Protein AF-A0A925DX56-F1 (afdb_monomer_lite)

Foldseek 3Di:
DDDDDDDDDDDDDDDDDDDDDDDDDPDDDDDDPDPPVVVVVVVVVVVVVVVVVVVVVVVVVVVVVVVVVVVVVCVVVVCVVVVVLVVVLVVLVVVLVVCVVVDPPPVVSVVSVVVSVVSVD

pLDDT: mean 75.98, std 22.97, range [34.44, 97.19]

Secondary structure (DSSP, 8-state):
------------------------------------HHHHHHHHHHHHHHHHHHHHHHHHHHHHHHHHHHHHHHHHHHTHHHHHHHHHHHHHHHHHHHHHHH---HHHHHHHHHHHHHHH-

Sequence (121 aa):
MEEQTQVNTENIEMNINADADIPGNTHLSNPMEESDPTLEKLEIDLQEQKDKYLRLFAEFDNYKRRTAKERMELIQTAGKDIIVSMLDVIDDCERAEKQMQASEDLAQIKEGNQLVFNKLK

Radius of gyration: 42.59 Å; chains: 1; bounding box: 96×45×96 Å

Structure (mmCIF, N/CA/C/O backbone):
data_AF-A0A925DX56-F1
#
_entry.id   AF-A0A925DX56-F1
#
loop_
_atom_site.group_PDB
_atom_site.id
_atom_site.type_symbol
_atom_site.label_atom_id
_atom_site.label_alt_id
_atom_site.label_comp_id
_atom_site.label_asym_id
_atom_site.label_entity_id
_atom_site.label_seq_id
_atom_site.pdbx_PDB_ins_code
_atom_site.Cartn_x
_atom_site.Cartn_y
_atom_site.Cartn_z
_atom_site.occupancy
_atom_site.B_iso_or_equiv
_atom_site.auth_seq_id
_atom_site.auth_comp_id
_atom_site.auth_asym_id
_atom_site.auth_atom_id
_atom_site.pdbx_PDB_model_num
ATOM 1 N N . MET A 1 1 ? 39.617 34.294 5.839 1.00 38.97 1 MET A N 1
ATOM 2 C CA . MET A 1 1 ? 40.750 33.438 5.452 1.00 38.97 1 MET A CA 1
ATOM 3 C C . MET A 1 1 ? 40.414 32.944 4.063 1.00 38.97 1 MET A C 1
ATOM 5 O O . MET A 1 1 ? 39.597 32.047 3.906 1.00 38.97 1 MET A O 1
ATOM 9 N N . GLU A 1 2 ? 40.851 33.739 3.095 1.00 41.72 2 GLU A N 1
ATOM 10 C CA . GLU A 1 2 ? 40.738 33.490 1.662 1.00 41.72 2 GLU A CA 1
ATOM 11 C C . GLU A 1 2 ? 41.715 32.380 1.281 1.00 41.72 2 GLU A C 1
ATOM 13 O O . GLU A 1 2 ? 42.787 32.316 1.872 1.00 41.72 2 GLU A O 1
ATOM 18 N N . GLU A 1 3 ? 41.377 31.573 0.277 1.00 37.34 3 GLU A N 1
ATOM 19 C CA . GLU A 1 3 ? 42.340 31.247 -0.779 1.00 37.34 3 GLU A CA 1
ATOM 20 C C . GLU A 1 3 ? 41.612 30.673 -2.000 1.00 37.34 3 GLU A C 1
ATOM 22 O O . GLU A 1 3 ? 41.004 29.604 -1.968 1.00 37.34 3 GLU A O 1
ATOM 27 N N . GLN A 1 4 ? 41.652 31.453 -3.080 1.00 39.34 4 GLN A N 1
ATOM 28 C CA . GLN A 1 4 ? 41.435 31.005 -4.449 1.00 39.34 4 GLN A CA 1
ATOM 29 C C . GLN A 1 4 ? 42.713 30.301 -4.907 1.00 39.34 4 GLN A C 1
ATOM 31 O O . GLN A 1 4 ? 43.798 30.858 -4.762 1.00 39.34 4 GLN A O 1
ATOM 36 N N . THR A 1 5 ? 42.607 29.125 -5.520 1.00 34.81 5 THR A N 1
ATOM 37 C CA . THR A 1 5 ? 43.744 28.506 -6.213 1.00 34.81 5 THR A CA 1
ATOM 38 C C . THR A 1 5 ? 43.552 28.656 -7.719 1.00 34.81 5 THR A C 1
ATOM 40 O O . THR A 1 5 ? 42.799 27.915 -8.347 1.00 34.81 5 THR A O 1
ATOM 43 N N . GLN A 1 6 ? 44.226 29.657 -8.287 1.00 38.09 6 GLN A N 1
ATOM 44 C CA . GLN A 1 6 ? 44.532 29.761 -9.714 1.00 38.09 6 GLN A CA 1
ATOM 45 C C . GLN A 1 6 ? 45.676 28.794 -10.045 1.00 38.09 6 GLN A C 1
ATOM 47 O O . GLN A 1 6 ? 46.696 28.802 -9.360 1.00 38.09 6 GLN A O 1
ATOM 52 N N . VAL A 1 7 ? 45.544 28.007 -11.114 1.00 37.78 7 VAL A N 1
ATOM 53 C CA . VAL A 1 7 ? 46.670 27.266 -11.702 1.00 37.78 7 VAL A CA 1
ATOM 54 C C . VAL A 1 7 ? 47.004 27.902 -13.047 1.00 37.78 7 VAL A C 1
ATOM 56 O O . VAL A 1 7 ? 46.206 27.877 -13.981 1.00 37.78 7 VAL A O 1
ATOM 59 N N . ASN A 1 8 ? 48.182 28.519 -13.090 1.00 35.72 8 ASN A N 1
ATOM 60 C CA . ASN A 1 8 ? 48.789 29.185 -14.234 1.00 35.72 8 ASN A CA 1
ATOM 61 C C . ASN A 1 8 ? 49.567 28.139 -15.057 1.00 35.72 8 ASN A C 1
ATOM 63 O O . ASN A 1 8 ? 50.322 27.357 -14.483 1.00 35.72 8 ASN A O 1
ATOM 67 N N . THR A 1 9 ? 49.370 28.092 -16.377 1.00 34.44 9 THR A N 1
ATOM 68 C CA . THR A 1 9 ? 50.100 27.180 -17.279 1.00 34.44 9 THR A CA 1
ATOM 69 C C . THR A 1 9 ? 51.219 27.969 -17.951 1.00 34.44 9 THR A C 1
ATOM 71 O O . THR A 1 9 ? 50.943 28.845 -18.767 1.00 34.44 9 THR A O 1
ATOM 74 N N . GLU A 1 10 ? 52.471 27.697 -17.585 1.00 35.44 10 GLU A N 1
ATOM 75 C CA . GLU A 1 10 ? 53.643 28.318 -18.209 1.00 35.44 10 GLU A CA 1
ATOM 76 C C . GLU A 1 10 ? 54.051 27.591 -19.502 1.00 35.44 10 GLU A C 1
ATOM 78 O O . GLU A 1 10 ? 54.086 26.362 -19.577 1.00 35.44 10 GLU A O 1
ATOM 83 N N . ASN A 1 11 ? 54.346 28.407 -20.517 1.00 4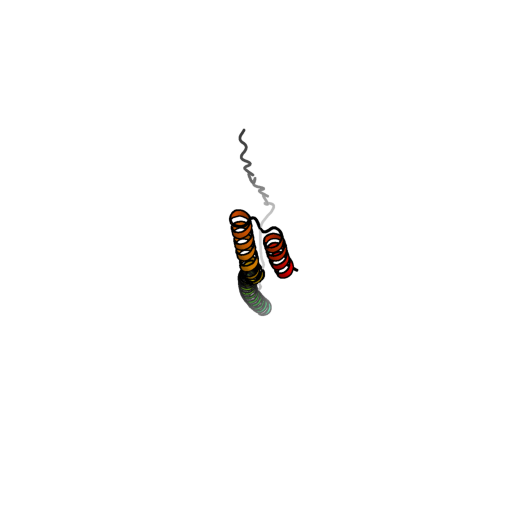0.38 11 ASN A N 1
ATOM 84 C CA . ASN A 1 11 ? 54.865 28.068 -21.841 1.00 40.38 11 ASN A CA 1
ATOM 85 C C . ASN A 1 11 ? 56.192 27.297 -21.784 1.00 40.38 11 ASN A C 1
ATOM 87 O O . ASN A 1 11 ? 57.136 27.735 -21.129 1.00 40.38 11 ASN A O 1
ATOM 91 N N . ILE A 1 12 ? 56.313 26.242 -22.595 1.00 38.25 12 ILE A N 1
ATOM 92 C CA . ILE A 1 12 ? 57.604 25.668 -22.994 1.00 38.25 12 ILE A CA 1
ATOM 93 C C . ILE A 1 12 ? 57.748 25.862 -24.507 1.00 38.25 12 ILE A C 1
ATOM 95 O O . ILE A 1 12 ? 57.170 25.120 -25.298 1.00 38.25 12 ILE A O 1
ATOM 99 N N . GLU A 1 13 ? 58.520 26.873 -24.905 1.00 37.81 13 GLU A N 1
ATOM 100 C CA . GLU A 1 13 ? 59.025 27.028 -26.271 1.00 37.81 13 GLU A CA 1
ATOM 101 C C . GLU A 1 13 ? 60.269 26.142 -26.452 1.00 37.81 13 GLU A C 1
ATOM 103 O O . GLU A 1 13 ? 61.275 26.324 -25.767 1.00 37.81 13 GLU A O 1
ATOM 108 N N . MET A 1 14 ? 60.229 25.195 -27.395 1.00 35.19 14 MET A N 1
ATOM 109 C CA . MET A 1 14 ? 61.434 24.548 -27.923 1.00 35.19 14 MET A CA 1
ATOM 110 C C . MET A 1 14 ? 61.772 25.154 -29.285 1.00 35.19 14 MET A C 1
ATOM 112 O O . MET A 1 14 ? 61.103 24.908 -30.285 1.00 35.19 14 MET A O 1
ATOM 116 N N . ASN A 1 15 ? 62.830 25.962 -29.288 1.00 43.25 15 ASN A N 1
ATOM 117 C CA . ASN A 1 15 ? 63.457 26.546 -30.465 1.00 43.25 15 ASN A CA 1
ATOM 118 C C . ASN A 1 15 ? 64.279 25.477 -31.205 1.00 43.25 15 ASN A C 1
ATOM 120 O O . ASN A 1 15 ? 65.257 24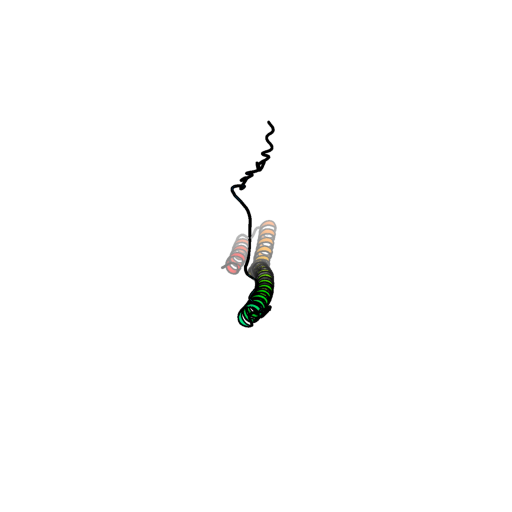.965 -30.659 1.00 43.25 15 ASN A O 1
ATOM 124 N N . ILE A 1 16 ? 63.898 25.164 -32.445 1.00 35.16 16 ILE A N 1
ATOM 125 C CA . ILE A 1 16 ? 64.701 24.360 -33.367 1.00 35.16 16 ILE A CA 1
ATOM 126 C C . ILE A 1 16 ? 65.100 25.211 -34.571 1.00 35.16 16 ILE A C 1
ATOM 128 O O . ILE A 1 16 ? 64.294 25.509 -35.444 1.00 35.16 16 ILE A O 1
ATOM 132 N N . ASN A 1 17 ? 66.374 25.583 -34.627 1.00 44.06 17 ASN A N 1
ATOM 133 C CA . ASN A 1 17 ? 67.019 25.991 -35.867 1.00 44.06 17 ASN A CA 1
ATOM 134 C C . ASN A 1 17 ? 68.473 25.525 -35.843 1.00 44.06 17 ASN A C 1
ATOM 136 O O . ASN A 1 17 ? 69.296 26.075 -35.113 1.00 44.06 17 ASN A O 1
ATOM 140 N N . ALA A 1 18 ? 68.773 24.518 -36.660 1.00 35.16 18 ALA A N 1
ATOM 141 C CA . ALA A 1 18 ? 70.124 24.214 -37.101 1.00 35.16 18 ALA A CA 1
ATOM 142 C C . ALA A 1 18 ? 70.082 23.554 -38.491 1.00 35.16 18 ALA A C 1
ATOM 144 O O . ALA A 1 18 ? 69.749 22.380 -38.622 1.00 35.16 18 ALA A O 1
ATOM 145 N N . ASP A 1 19 ? 70.485 24.366 -39.469 1.00 34.72 19 ASP A N 1
ATOM 146 C CA . ASP A 1 19 ? 71.408 24.035 -40.564 1.00 34.72 19 ASP A CA 1
ATOM 147 C C . ASP A 1 19 ? 70.868 23.736 -41.987 1.00 34.72 19 ASP A C 1
ATOM 149 O O . ASP A 1 19 ? 70.410 22.642 -42.299 1.00 34.72 19 ASP A O 1
ATOM 153 N N . ALA A 1 20 ? 71.041 24.767 -42.833 1.00 36.78 20 ALA A N 1
ATOM 154 C CA . ALA A 1 20 ? 71.624 24.794 -44.188 1.00 36.78 20 ALA A CA 1
ATOM 155 C C . ALA A 1 20 ? 70.930 24.164 -45.429 1.00 36.78 20 ALA A C 1
ATOM 157 O O . ALA A 1 20 ? 70.249 23.149 -45.397 1.00 36.78 20 ALA A O 1
ATOM 158 N N . ASP A 1 21 ? 71.173 24.836 -46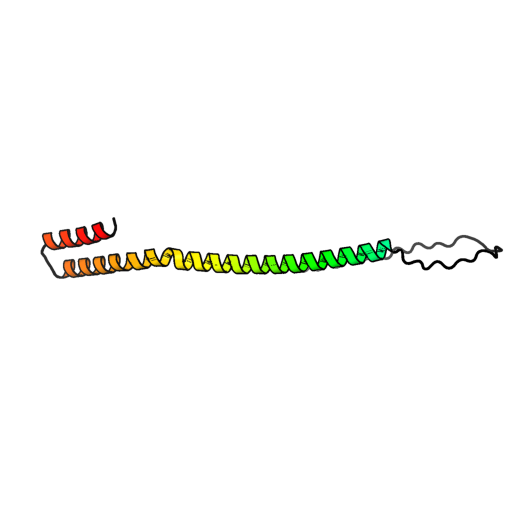.562 1.00 43.84 21 ASP A N 1
ATOM 159 C CA . ASP A 1 21 ? 70.421 24.924 -47.826 1.00 43.84 21 ASP A CA 1
ATOM 160 C C . ASP A 1 21 ? 70.783 23.914 -48.963 1.00 43.84 21 ASP A C 1
ATOM 162 O O . ASP A 1 21 ? 71.960 23.770 -49.287 1.00 43.84 21 ASP A O 1
ATOM 166 N N . ILE A 1 22 ? 69.733 23.404 -49.664 1.00 40.12 22 ILE A N 1
ATOM 167 C CA . ILE A 1 22 ? 69.510 23.256 -51.152 1.00 40.12 22 ILE A CA 1
ATOM 168 C C . ILE A 1 22 ? 70.372 22.219 -51.964 1.00 40.12 22 ILE A C 1
ATOM 170 O O . ILE A 1 22 ? 71.501 21.970 -51.558 1.00 40.12 22 ILE A O 1
ATOM 174 N N . PRO A 1 23 ? 69.999 21.654 -53.167 1.00 46.00 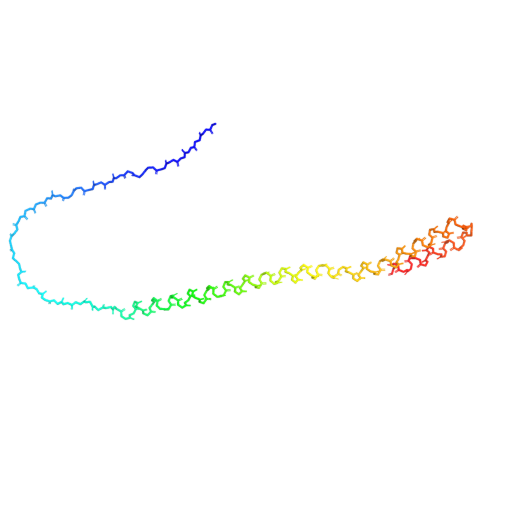23 PRO A N 1
ATOM 175 C CA . PRO A 1 23 ? 68.732 21.499 -53.944 1.00 46.00 23 PRO A CA 1
ATOM 176 C C . PRO A 1 23 ? 68.407 20.052 -54.444 1.00 46.00 23 PRO A C 1
ATOM 178 O O . PRO A 1 23 ? 69.295 19.252 -54.720 1.00 46.00 23 PRO A O 1
ATOM 181 N N . GLY A 1 24 ? 67.137 19.807 -54.812 1.00 38.31 24 GLY A N 1
ATOM 182 C CA . GLY A 1 24 ? 66.793 18.991 -55.995 1.00 38.31 24 GLY A CA 1
ATOM 183 C C . GLY A 1 24 ? 66.157 17.613 -55.766 1.00 38.31 24 GLY A C 1
ATOM 184 O O . GLY A 1 24 ? 66.860 16.624 -55.607 1.00 38.31 24 GLY A O 1
ATOM 185 N N . ASN A 1 25 ? 64.828 17.523 -55.915 1.00 36.81 25 ASN A N 1
ATOM 186 C CA . ASN A 1 25 ? 64.193 16.375 -56.575 1.00 36.81 25 ASN A CA 1
ATOM 187 C C . ASN A 1 25 ? 62.791 16.739 -57.101 1.00 36.81 25 ASN A C 1
ATOM 189 O O . ASN A 1 25 ? 61.817 16.814 -56.354 1.00 36.81 25 ASN A O 1
ATOM 193 N N . THR A 1 26 ? 62.687 16.963 -58.408 1.00 45.78 26 THR A N 1
ATOM 194 C CA . THR A 1 26 ? 61.425 16.923 -59.153 1.00 45.78 26 THR A CA 1
ATOM 195 C C . THR A 1 26 ? 61.073 15.468 -59.464 1.00 45.78 26 THR A C 1
ATOM 197 O O . THR A 1 26 ? 61.527 14.965 -60.486 1.00 45.78 26 THR A O 1
ATOM 200 N N . HIS A 1 27 ? 60.280 14.800 -58.622 1.00 39.03 27 HIS A N 1
ATOM 201 C CA . HIS A 1 27 ? 59.311 13.757 -59.012 1.00 39.03 27 HIS A CA 1
ATOM 202 C C . HIS A 1 27 ? 58.696 13.125 -57.754 1.00 39.03 27 HIS A C 1
ATOM 204 O O . HIS A 1 27 ? 59.409 12.480 -56.994 1.00 39.03 27 HIS A O 1
ATOM 210 N N . LEU A 1 28 ? 57.381 13.248 -57.553 1.00 34.97 28 LEU A N 1
ATOM 211 C CA . LEU A 1 28 ? 56.439 12.151 -57.813 1.00 34.97 28 LEU A CA 1
ATOM 212 C C . LEU A 1 28 ? 55.014 12.595 -57.441 1.00 34.97 28 LEU A C 1
ATOM 214 O O . LEU A 1 28 ? 54.668 12.817 -56.287 1.00 34.97 28 LEU A O 1
ATOM 218 N N . SER A 1 29 ? 54.195 12.726 -58.472 1.00 45.78 29 SER A N 1
ATOM 219 C CA . SER A 1 29 ? 52.736 12.701 -58.446 1.00 45.78 29 SER A CA 1
ATOM 220 C C . SER A 1 29 ? 52.171 11.517 -57.647 1.00 45.78 29 SER A C 1
ATOM 222 O O . SER A 1 29 ? 52.538 10.388 -57.959 1.00 45.78 29 SER A O 1
ATOM 224 N N . ASN A 1 30 ? 51.217 11.757 -56.737 1.00 41.69 30 ASN A N 1
ATOM 225 C CA . ASN A 1 30 ? 49.884 11.126 -56.771 1.00 41.69 30 ASN A CA 1
ATOM 226 C C . ASN A 1 30 ? 48.922 11.796 -55.756 1.00 41.69 30 ASN A C 1
ATOM 228 O O . ASN A 1 30 ? 49.326 12.010 -54.613 1.00 41.69 30 ASN A O 1
ATOM 232 N N . PRO A 1 31 ? 47.665 12.107 -56.127 1.00 53.91 31 PRO A N 1
ATOM 233 C CA . PRO A 1 31 ? 46.617 12.497 -55.190 1.00 53.91 31 PRO A CA 1
ATOM 234 C C . PRO A 1 31 ? 46.011 11.233 -54.564 1.00 53.91 31 PRO A C 1
ATOM 236 O O . PRO A 1 31 ? 45.704 10.284 -55.280 1.00 53.91 31 PRO A O 1
ATOM 239 N N . MET A 1 32 ? 45.825 11.198 -53.246 1.00 44.91 32 MET A N 1
ATOM 240 C CA . MET A 1 32 ? 45.009 10.156 -52.616 1.00 44.91 32 MET A CA 1
ATOM 241 C C . MET A 1 32 ? 44.291 10.725 -51.394 1.00 44.91 32 MET A C 1
ATOM 243 O O . MET A 1 32 ? 44.644 10.468 -50.249 1.00 44.91 32 MET A O 1
ATOM 247 N N . GLU A 1 33 ? 43.281 11.547 -51.669 1.00 56.28 33 GLU A N 1
ATOM 248 C CA . GLU A 1 33 ? 42.089 11.594 -50.826 1.00 56.28 33 GLU A CA 1
ATOM 249 C C . GLU A 1 33 ? 41.286 10.320 -51.126 1.00 56.28 33 GLU A C 1
ATOM 251 O O . GLU A 1 33 ? 40.407 10.310 -51.982 1.00 56.28 33 GLU A O 1
ATOM 256 N N . GLU A 1 34 ? 41.619 9.215 -50.465 1.00 52.12 34 GLU A N 1
ATOM 257 C CA . GLU A 1 34 ? 40.691 8.092 -50.333 1.00 52.12 34 GLU A CA 1
ATOM 258 C C . GLU A 1 34 ? 40.229 8.065 -48.878 1.00 52.12 34 GLU A C 1
ATOM 260 O O . GLU A 1 34 ? 40.981 7.704 -47.975 1.00 52.12 34 GLU A O 1
ATOM 265 N N . SER A 1 35 ? 38.990 8.514 -48.652 1.00 60.25 35 SER A N 1
ATOM 266 C CA . SER A 1 35 ? 38.246 8.224 -47.426 1.00 60.25 35 SER A CA 1
ATOM 267 C C . SER A 1 35 ? 38.230 6.708 -47.251 1.00 60.25 35 SER A C 1
ATOM 269 O O . SER A 1 35 ? 37.672 6.004 -48.094 1.00 60.25 35 SER A O 1
ATOM 271 N N . ASP A 1 36 ? 38.890 6.197 -46.211 1.00 69.81 36 ASP A N 1
ATOM 272 C CA . ASP A 1 36 ? 38.912 4.767 -45.927 1.00 69.81 36 ASP A CA 1
ATOM 273 C C . ASP A 1 36 ? 37.473 4.325 -45.590 1.00 69.81 36 ASP A C 1
ATOM 275 O O . ASP A 1 36 ? 36.934 4.715 -44.548 1.00 69.81 36 ASP A O 1
ATOM 279 N N . PRO A 1 37 ? 36.817 3.510 -46.437 1.00 74.88 37 PRO A N 1
ATOM 280 C CA . PRO A 1 37 ? 35.416 3.128 -46.258 1.00 74.88 37 PRO A CA 1
ATOM 281 C C . PRO A 1 37 ? 35.178 2.323 -44.971 1.00 74.88 37 PRO A C 1
ATOM 283 O O . PRO A 1 37 ? 34.031 2.056 -44.606 1.00 74.88 37 PRO A O 1
ATOM 286 N N . THR A 1 38 ? 36.241 1.888 -44.287 1.00 78.81 38 THR A N 1
ATOM 287 C CA . THR A 1 38 ? 36.159 1.242 -42.974 1.00 78.81 38 THR A CA 1
ATOM 288 C C . THR A 1 38 ? 35.981 2.242 -41.830 1.00 78.81 38 THR A C 1
ATOM 290 O O . THR A 1 38 ? 35.240 1.947 -40.893 1.00 78.81 38 THR A O 1
ATOM 293 N N . LEU A 1 39 ? 36.582 3.432 -41.927 1.00 82.44 39 LEU A N 1
ATOM 294 C CA . LEU A 1 39 ? 36.452 4.511 -40.944 1.00 82.44 39 LEU A CA 1
ATOM 295 C C . LEU A 1 39 ? 35.029 5.074 -40.935 1.00 82.44 39 LEU A C 1
ATOM 297 O O . LEU A 1 39 ? 34.416 5.174 -39.876 1.00 82.44 39 LEU A O 1
ATOM 301 N N . GLU A 1 40 ? 34.465 5.332 -42.114 1.00 85.19 40 GLU A N 1
ATOM 302 C CA . GLU A 1 40 ? 33.099 5.852 -42.249 1.00 85.19 40 GLU A CA 1
ATOM 303 C C . GLU A 1 40 ? 32.049 4.855 -41.718 1.00 85.19 40 GLU A C 1
ATOM 305 O O . GLU A 1 40 ? 31.124 5.231 -40.999 1.00 85.19 40 GLU A O 1
ATOM 310 N N . LYS A 1 41 ? 32.229 3.551 -41.976 1.00 87.88 41 LYS A N 1
ATOM 311 C CA . LYS A 1 41 ? 31.377 2.499 -41.389 1.00 87.88 41 LYS A CA 1
ATOM 312 C C . LYS A 1 41 ? 31.476 2.452 -39.867 1.00 87.88 41 LYS A C 1
ATOM 314 O O . LYS A 1 41 ? 30.457 2.309 -39.199 1.00 87.88 41 LYS A O 1
ATOM 319 N N . LEU A 1 42 ? 32.685 2.583 -39.323 1.00 88.50 42 LEU A N 1
ATOM 320 C CA . LEU A 1 42 ? 32.903 2.557 -37.881 1.00 88.50 42 LEU A CA 1
ATOM 321 C C . LEU A 1 42 ? 32.257 3.765 -37.187 1.00 88.50 42 LEU A C 1
ATOM 323 O O . LEU A 1 42 ? 31.708 3.621 -36.095 1.00 88.50 42 LEU A O 1
ATOM 327 N N . GLU A 1 43 ? 32.278 4.940 -37.819 1.00 90.25 43 GLU A N 1
ATOM 328 C CA . GLU A 1 43 ? 31.591 6.136 -37.322 1.00 90.25 43 GLU A CA 1
ATOM 329 C C . GLU A 1 43 ? 30.067 5.979 -37.335 1.00 90.25 43 GLU A C 1
ATOM 331 O O . GLU A 1 43 ? 29.410 6.328 -36.349 1.00 90.25 43 GLU A O 1
ATOM 336 N N . ILE A 1 44 ? 29.507 5.400 -38.402 1.00 92.06 44 ILE A N 1
ATOM 337 C CA . ILE A 1 44 ? 28.073 5.095 -38.500 1.00 92.06 44 ILE A CA 1
ATOM 338 C C . ILE A 1 44 ? 27.658 4.104 -37.407 1.00 92.06 44 ILE A C 1
ATOM 340 O O . ILE A 1 44 ? 26.711 4.372 -36.665 1.00 92.06 44 ILE A O 1
ATOM 344 N N . ASP A 1 45 ? 28.395 3.003 -37.244 1.00 90.62 45 ASP A N 1
ATOM 345 C CA . ASP A 1 45 ? 28.123 2.002 -36.209 1.00 90.62 45 ASP A CA 1
ATOM 346 C C . ASP A 1 45 ? 28.195 2.623 -34.807 1.00 90.62 45 ASP A C 1
ATOM 348 O O . ASP A 1 45 ? 27.339 2.378 -33.953 1.00 90.62 45 ASP A O 1
ATOM 352 N N . LEU A 1 46 ? 29.191 3.476 -34.560 1.00 92.38 46 LEU A N 1
ATOM 353 C CA . LEU A 1 46 ? 29.352 4.180 -33.291 1.00 92.38 46 LEU A CA 1
ATOM 354 C C . LEU A 1 46 ? 28.189 5.142 -33.022 1.00 92.38 46 LEU A C 1
ATOM 356 O O . LEU A 1 46 ? 27.713 5.227 -31.885 1.00 92.38 46 LEU A O 1
ATOM 360 N N . GLN A 1 47 ? 27.710 5.844 -34.047 1.00 93.38 47 GLN A N 1
ATOM 361 C CA . GLN A 1 47 ? 26.557 6.726 -33.928 1.00 93.38 47 GLN A CA 1
ATOM 362 C C . GLN A 1 47 ? 25.272 5.934 -33.647 1.00 93.38 47 GLN A C 1
ATOM 364 O O . GLN A 1 47 ? 24.530 6.286 -32.729 1.00 93.38 47 GLN A O 1
ATOM 369 N N . GLU A 1 48 ? 25.054 4.808 -34.331 1.00 94.44 48 GLU A N 1
ATOM 370 C CA . GLU A 1 48 ? 23.920 3.925 -34.045 1.00 94.44 48 GLU A CA 1
ATOM 371 C C . GLU A 1 48 ? 23.934 3.393 -32.608 1.00 94.44 48 GLU A C 1
ATOM 373 O O . GLU A 1 48 ? 22.887 3.309 -31.960 1.00 94.44 48 GLU A O 1
ATOM 378 N N . GLN A 1 49 ? 25.103 2.998 -32.094 1.00 93.94 49 GLN A N 1
ATOM 379 C CA . GLN A 1 49 ? 25.215 2.504 -30.720 1.00 93.94 49 GLN A CA 1
ATOM 380 C C . GLN A 1 49 ? 24.955 3.608 -29.694 1.00 93.94 49 GLN A C 1
ATOM 382 O O . GLN A 1 49 ? 24.304 3.352 -28.680 1.00 93.94 49 GLN A O 1
ATOM 387 N N . LYS A 1 50 ? 25.402 4.843 -29.957 1.00 94.31 50 LYS A N 1
ATOM 388 C CA . LYS A 1 50 ? 25.093 6.003 -29.108 1.00 94.31 50 LYS A CA 1
ATOM 389 C C . LYS A 1 50 ? 23.595 6.285 -29.064 1.00 94.31 50 LYS A C 1
ATOM 391 O O . LYS A 1 50 ? 23.055 6.480 -27.976 1.00 94.31 50 LYS A O 1
ATOM 396 N N . ASP A 1 51 ? 22.919 6.237 -30.207 1.00 94.88 51 ASP A N 1
ATOM 397 C CA . ASP A 1 51 ? 21.473 6.456 -30.282 1.00 94.88 51 ASP A CA 1
ATOM 398 C C . ASP A 1 51 ? 20.699 5.346 -29.555 1.00 94.88 51 ASP A C 1
ATOM 400 O O . ASP A 1 51 ? 19.788 5.624 -28.766 1.00 94.88 51 ASP A O 1
ATOM 404 N N . LYS A 1 52 ? 21.105 4.080 -29.738 1.00 96.00 52 LYS A N 1
ATOM 405 C CA . LYS A 1 52 ? 20.554 2.931 -28.996 1.00 96.00 52 LYS A CA 1
ATOM 406 C C . LYS A 1 52 ? 20.758 3.094 -27.491 1.00 96.00 52 LYS A C 1
ATOM 408 O O . LYS A 1 52 ? 19.820 2.880 -26.723 1.00 96.00 52 LYS A O 1
ATOM 413 N N . TYR A 1 53 ? 21.950 3.509 -27.068 1.00 95.88 53 TYR A N 1
ATOM 414 C CA . TYR A 1 53 ? 22.258 3.753 -25.663 1.00 95.88 53 TYR A CA 1
ATOM 415 C C . TYR A 1 53 ? 21.407 4.883 -25.079 1.00 95.88 53 TYR A C 1
ATOM 417 O O . TYR A 1 53 ? 20.832 4.716 -24.006 1.00 95.88 53 TYR A O 1
ATOM 425 N N . LEU A 1 54 ? 21.273 6.009 -25.784 1.00 95.12 54 LEU A N 1
ATOM 426 C CA . LEU A 1 54 ? 20.487 7.150 -25.315 1.00 95.12 54 LEU A CA 1
ATOM 427 C C . LEU A 1 54 ? 19.010 6.777 -25.146 1.00 95.12 54 LEU A C 1
ATOM 429 O O . LEU A 1 54 ? 18.384 7.129 -24.144 1.00 95.12 54 LEU A O 1
ATOM 433 N N . ARG A 1 55 ? 18.469 6.002 -26.092 1.00 96.00 55 ARG A N 1
ATOM 434 C CA . ARG A 1 55 ? 17.111 5.463 -26.000 1.00 96.00 55 ARG A CA 1
ATOM 435 C C . ARG A 1 55 ? 16.954 4.525 -24.807 1.00 96.00 55 ARG A C 1
ATOM 437 O O . ARG A 1 55 ? 16.028 4.703 -24.021 1.00 96.00 55 ARG A O 1
ATOM 444 N N . LEU A 1 56 ? 17.863 3.566 -24.645 1.00 96.19 56 LEU A N 1
ATOM 445 C CA . LEU A 1 56 ? 17.820 2.617 -23.533 1.00 96.19 56 LEU A CA 1
ATOM 446 C C . LEU A 1 56 ? 17.946 3.330 -22.179 1.00 96.19 56 LEU A C 1
ATOM 448 O O . LEU A 1 56 ? 17.256 2.984 -21.222 1.00 96.19 56 LEU A O 1
ATOM 452 N N . PHE A 1 57 ? 18.783 4.364 -22.106 1.00 96.00 57 PHE A N 1
ATOM 453 C CA . PHE A 1 57 ? 18.924 5.201 -20.923 1.00 96.00 57 PHE A CA 1
ATOM 454 C C . PHE A 1 57 ? 17.615 5.929 -20.586 1.00 96.00 57 PHE A C 1
ATOM 456 O O . PHE A 1 57 ? 17.189 5.922 -19.430 1.00 96.00 57 PHE A O 1
ATOM 463 N N . ALA A 1 58 ? 16.935 6.495 -21.587 1.00 96.12 58 ALA A N 1
ATOM 464 C CA . ALA A 1 58 ? 15.630 7.126 -21.398 1.00 96.12 58 ALA A CA 1
ATOM 465 C C . ALA A 1 58 ? 14.550 6.116 -20.963 1.00 96.12 58 ALA A C 1
ATOM 467 O O . ALA A 1 58 ? 13.748 6.403 -20.073 1.00 96.12 58 ALA A O 1
ATOM 468 N N . GLU A 1 59 ? 14.536 4.913 -21.543 1.00 96.06 59 GLU A N 1
ATOM 469 C CA . GLU A 1 59 ? 13.635 3.828 -21.130 1.00 96.06 59 GLU A CA 1
ATOM 470 C C . GLU A 1 59 ? 13.896 3.398 -19.679 1.00 96.06 59 GLU A C 1
ATOM 472 O O . GLU A 1 59 ? 12.953 3.186 -18.913 1.00 96.06 59 GLU A O 1
ATOM 477 N N . PHE A 1 60 ? 15.163 3.351 -19.263 1.00 96.69 60 PHE A N 1
ATOM 478 C CA . PHE A 1 60 ? 15.545 3.028 -17.893 1.00 96.69 60 PHE A CA 1
ATOM 479 C C . PHE A 1 60 ? 15.164 4.121 -16.885 1.00 96.69 60 PHE A C 1
ATOM 481 O O . PHE A 1 60 ? 14.665 3.798 -15.803 1.00 96.69 60 PHE A O 1
ATOM 488 N N . ASP A 1 61 ? 15.342 5.403 -17.224 1.00 96.38 61 ASP A N 1
ATOM 489 C CA . ASP A 1 61 ? 14.871 6.514 -16.382 1.00 96.38 61 ASP A CA 1
ATOM 490 C C . ASP A 1 61 ? 13.346 6.460 -16.207 1.00 96.38 61 ASP A C 1
ATOM 492 O O . ASP A 1 61 ? 12.827 6.528 -15.088 1.00 96.38 61 ASP A O 1
ATOM 496 N N . ASN A 1 62 ? 12.620 6.221 -17.303 1.00 96.62 62 ASN A N 1
ATOM 497 C CA . ASN A 1 62 ? 11.171 6.045 -17.271 1.00 96.62 62 ASN A CA 1
ATOM 498 C C . ASN A 1 62 ? 10.754 4.848 -16.407 1.00 96.62 62 ASN A C 1
ATOM 500 O O . ASN A 1 62 ? 9.840 4.972 -15.588 1.00 96.62 62 ASN A O 1
ATOM 504 N N . TYR A 1 63 ? 11.442 3.711 -16.530 1.00 97.00 63 TYR A N 1
ATOM 505 C CA . TYR A 1 63 ? 11.205 2.538 -15.690 1.00 97.00 63 TYR A CA 1
ATOM 506 C C . TYR A 1 63 ? 11.433 2.840 -14.204 1.00 97.00 63 TYR A C 1
ATOM 508 O O . TYR A 1 63 ? 10.586 2.498 -13.376 1.00 97.00 63 TYR A O 1
ATOM 516 N N . LYS A 1 64 ? 12.535 3.514 -13.851 1.00 97.19 64 LYS A N 1
ATOM 517 C CA . LYS A 1 64 ? 12.829 3.911 -12.465 1.00 97.19 64 LYS A CA 1
ATOM 518 C C . LYS A 1 64 ? 11.750 4.826 -11.900 1.00 97.19 64 LYS A C 1
ATOM 520 O O . LYS A 1 64 ? 11.256 4.570 -10.801 1.00 97.19 64 LYS A O 1
ATOM 525 N N . ARG A 1 65 ? 11.356 5.857 -12.654 1.00 96.31 65 ARG A N 1
ATOM 526 C CA . ARG A 1 65 ? 10.294 6.793 -12.258 1.00 96.31 65 ARG A CA 1
ATOM 527 C C . ARG A 1 65 ? 8.967 6.060 -12.048 1.00 96.31 65 ARG A C 1
ATOM 529 O O . ARG A 1 65 ? 8.315 6.274 -11.028 1.00 96.31 65 ARG A O 1
ATOM 536 N N . ARG A 1 66 ? 8.590 5.167 -12.970 1.00 96.62 66 ARG A N 1
ATOM 537 C CA . ARG A 1 66 ? 7.367 4.358 -12.857 1.00 96.62 66 ARG A CA 1
ATOM 538 C C . ARG A 1 66 ? 7.407 3.440 -11.635 1.00 96.62 66 ARG A C 1
ATOM 540 O O . ARG A 1 66 ? 6.492 3.476 -10.824 1.00 96.62 66 ARG A O 1
ATOM 547 N N . THR A 1 67 ? 8.496 2.698 -11.461 1.00 96.44 67 THR A N 1
ATOM 548 C CA . THR A 1 67 ? 8.673 1.758 -10.342 1.00 96.44 67 THR A CA 1
ATOM 549 C C . THR A 1 67 ? 8.624 2.473 -8.991 1.00 96.44 67 THR A C 1
ATOM 551 O O . THR A 1 67 ? 8.024 1.974 -8.042 1.00 96.44 67 THR A O 1
ATOM 554 N N . ALA A 1 68 ? 9.226 3.663 -8.880 1.00 94.75 68 ALA A N 1
ATOM 555 C CA . ALA A 1 68 ? 9.163 4.457 -7.654 1.00 94.75 68 ALA A CA 1
ATOM 556 C C . ALA A 1 68 ? 7.725 4.884 -7.322 1.00 94.75 68 ALA A C 1
ATOM 558 O O . ALA A 1 68 ? 7.312 4.801 -6.164 1.00 94.75 68 ALA A O 1
ATOM 559 N N . LYS A 1 69 ? 6.958 5.295 -8.341 1.00 94.69 69 LYS A N 1
ATOM 560 C CA . LYS A 1 69 ? 5.550 5.673 -8.189 1.00 94.69 69 LYS A CA 1
ATOM 561 C C . LYS A 1 69 ? 4.693 4.481 -7.754 1.00 94.69 69 L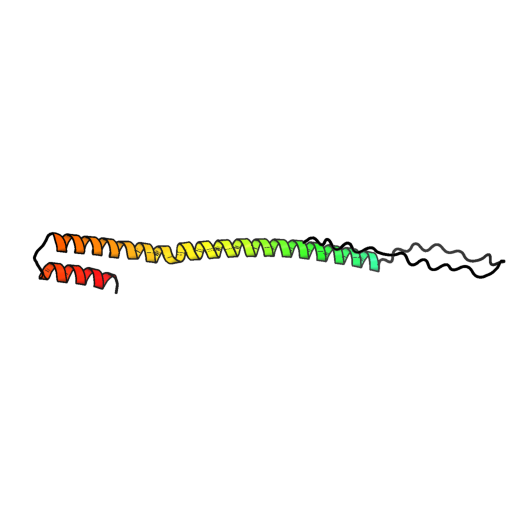YS A C 1
ATOM 563 O O . LYS A 1 69 ? 4.008 4.579 -6.743 1.00 94.69 69 LYS A O 1
ATOM 568 N N . GLU A 1 70 ? 4.806 3.349 -8.445 1.00 93.88 70 GLU A N 1
ATOM 569 C CA . GLU A 1 70 ? 4.081 2.113 -8.112 1.00 93.88 70 GLU A CA 1
ATOM 570 C C . GLU A 1 70 ? 4.411 1.630 -6.694 1.00 93.88 70 GLU A C 1
ATOM 572 O O . GLU A 1 70 ? 3.521 1.252 -5.937 1.00 93.88 70 GLU A O 1
ATOM 577 N N . ARG A 1 71 ? 5.683 1.704 -6.279 1.00 91.88 71 ARG A N 1
ATOM 578 C CA . ARG A 1 71 ? 6.090 1.345 -4.913 1.00 91.88 71 ARG A CA 1
ATOM 579 C C . ARG A 1 71 ? 5.462 2.263 -3.864 1.00 91.88 71 ARG A C 1
ATOM 581 O O . ARG A 1 71 ? 5.061 1.780 -2.808 1.00 91.88 71 ARG A O 1
ATOM 588 N N . MET A 1 72 ? 5.395 3.568 -4.125 1.00 89.38 72 MET A N 1
ATOM 589 C CA . MET A 1 72 ? 4.748 4.516 -3.214 1.00 89.38 72 MET A CA 1
ATOM 590 C C . MET A 1 72 ? 3.241 4.253 -3.120 1.00 89.38 72 MET A C 1
ATOM 592 O O . MET A 1 72 ? 2.705 4.218 -2.015 1.00 89.38 72 MET A O 1
ATOM 596 N N . GLU A 1 73 ? 2.573 4.026 -4.251 1.00 89.94 73 GLU A N 1
ATOM 597 C CA . GLU A 1 73 ? 1.147 3.683 -4.295 1.00 89.94 73 GLU A CA 1
ATOM 598 C C . GLU A 1 73 ? 0.862 2.373 -3.555 1.00 89.94 73 GLU A C 1
ATOM 600 O O . GLU A 1 73 ? -0.078 2.305 -2.763 1.00 89.94 73 GLU A O 1
ATOM 605 N N . LEU A 1 74 ? 1.712 1.358 -3.731 1.00 89.75 74 LEU A N 1
ATOM 606 C CA . LEU A 1 74 ? 1.601 0.088 -3.019 1.00 89.75 74 LEU A CA 1
ATOM 607 C C . LEU A 1 74 ? 1.742 0.286 -1.510 1.00 89.75 74 LEU A C 1
ATOM 609 O O . LEU A 1 74 ? 0.945 -0.254 -0.760 1.00 89.75 74 LEU A O 1
ATOM 613 N N . ILE A 1 75 ? 2.695 1.097 -1.044 1.00 85.00 75 ILE A N 1
ATOM 614 C CA . ILE A 1 75 ? 2.842 1.383 0.393 1.00 85.00 75 ILE A CA 1
ATOM 615 C C . ILE A 1 75 ? 1.614 2.123 0.942 1.00 85.00 75 ILE A C 1
ATOM 617 O O . ILE A 1 75 ? 1.130 1.783 2.019 1.00 85.00 75 ILE A O 1
ATOM 621 N N . GLN A 1 76 ? 1.089 3.110 0.210 1.00 84.38 76 GLN A N 1
ATOM 622 C CA . GLN A 1 76 ? -0.097 3.862 0.638 1.00 84.38 76 GLN A CA 1
ATOM 623 C C . GLN A 1 76 ? -1.357 2.990 0.689 1.00 84.38 76 GLN A C 1
ATOM 625 O O . GLN A 1 76 ? -2.195 3.166 1.570 1.00 84.38 76 GLN A O 1
ATOM 630 N N . THR A 1 77 ? -1.500 2.051 -0.246 1.00 86.56 77 THR A N 1
ATOM 631 C CA . THR A 1 77 ? -2.695 1.203 -0.353 1.00 86.56 77 THR A CA 1
ATOM 632 C C . THR A 1 77 ? -2.602 -0.082 0.467 1.00 86.56 77 THR A C 1
ATOM 634 O O . THR A 1 77 ? -3.621 -0.516 0.991 1.00 86.56 77 THR A O 1
ATOM 637 N N . ALA A 1 78 ? -1.409 -0.647 0.678 1.00 84.88 78 ALA A N 1
ATOM 638 C CA . ALA A 1 78 ? -1.221 -1.892 1.429 1.00 84.88 78 ALA A CA 1
ATOM 639 C C . ALA A 1 78 ? -1.689 -1.796 2.889 1.00 84.88 78 ALA A C 1
ATOM 641 O O . ALA A 1 78 ? -2.182 -2.772 3.444 1.00 84.88 78 ALA A O 1
ATOM 642 N N . GLY A 1 79 ? -1.552 -0.623 3.517 1.00 84.25 79 GLY A N 1
ATOM 643 C CA . GLY A 1 79 ? -2.035 -0.393 4.881 1.00 84.25 79 GLY A CA 1
ATOM 644 C C . GLY A 1 79 ? -3.508 0.007 4.966 1.00 84.25 79 GLY A C 1
ATOM 645 O O . GLY A 1 79 ? -4.069 -0.004 6.059 1.00 84.25 79 GLY A O 1
ATOM 646 N N . LYS A 1 80 ? -4.144 0.370 3.844 1.00 87.88 80 LYS A N 1
ATOM 647 C CA . LYS A 1 80 ? -5.489 0.958 3.841 1.00 87.88 80 LYS A CA 1
ATOM 648 C C . LYS A 1 80 ? -6.523 -0.001 4.422 1.00 87.88 80 LYS A C 1
ATOM 650 O O . LYS A 1 80 ? -7.264 0.395 5.313 1.00 87.88 80 LYS A O 1
ATOM 655 N N . ASP A 1 81 ? -6.552 -1.241 3.946 1.00 85.81 81 ASP A N 1
ATOM 656 C CA . ASP A 1 81 ? -7.568 -2.214 4.362 1.00 85.81 81 ASP A CA 1
ATOM 657 C C . ASP A 1 81 ? -7.427 -2.571 5.848 1.00 85.81 81 ASP A C 1
ATOM 659 O O . ASP A 1 81 ? -8.421 -2.666 6.565 1.00 85.81 81 ASP A O 1
ATOM 663 N N . ILE A 1 82 ? -6.184 -2.655 6.339 1.00 87.25 82 ILE A N 1
ATOM 664 C CA . ILE A 1 82 ? -5.888 -2.877 7.760 1.00 87.25 82 ILE A CA 1
ATOM 665 C C . ILE A 1 82 ? -6.370 -1.687 8.597 1.00 87.25 82 ILE A C 1
ATOM 667 O O . ILE A 1 82 ? -7.081 -1.883 9.579 1.00 87.25 82 ILE A O 1
ATOM 671 N N . ILE A 1 83 ? -6.034 -0.454 8.203 1.00 89.38 83 ILE A N 1
ATOM 672 C CA . ILE A 1 83 ? -6.455 0.758 8.923 1.00 89.38 83 ILE A CA 1
ATOM 673 C C . ILE A 1 83 ? -7.982 0.859 8.962 1.00 89.38 83 ILE A C 1
ATOM 675 O O . ILE A 1 83 ? -8.532 1.137 10.020 1.00 89.38 83 ILE A O 1
ATOM 679 N N . VAL A 1 84 ? -8.664 0.591 7.843 1.00 90.62 84 VAL A N 1
ATOM 680 C CA . VAL A 1 84 ? -10.133 0.604 7.781 1.00 90.62 84 VAL A CA 1
ATOM 681 C C . VAL A 1 84 ? -10.726 -0.433 8.735 1.00 90.62 84 VAL A C 1
ATOM 683 O O . VAL A 1 84 ? -11.603 -0.082 9.512 1.00 90.62 84 VAL A O 1
ATOM 686 N N . SER A 1 85 ? -10.209 -1.666 8.758 1.00 88.62 85 SER A N 1
ATOM 687 C CA . SER A 1 85 ? -10.685 -2.688 9.707 1.00 88.62 85 SER A CA 1
ATOM 688 C C . SER A 1 85 ? -10.421 -2.328 11.176 1.00 88.62 85 SER A C 1
ATOM 690 O O . SER A 1 85 ? -11.178 -2.717 12.061 1.00 88.62 85 SER A O 1
ATOM 692 N N . MET A 1 86 ? -9.367 -1.553 11.444 1.00 90.81 86 MET A N 1
ATOM 693 C CA . MET A 1 86 ? -9.037 -1.100 12.793 1.00 90.81 86 MET A CA 1
ATOM 694 C C . MET A 1 86 ? -9.995 -0.009 13.291 1.00 90.81 86 MET A C 1
ATOM 696 O O . MET A 1 86 ? -10.199 0.099 14.498 1.00 90.81 86 MET A O 1
ATOM 700 N N . LEU A 1 87 ? -10.601 0.779 12.391 1.00 92.75 87 LEU A N 1
ATOM 701 C CA . LEU A 1 87 ? -11.587 1.801 12.766 1.00 92.75 87 LEU A CA 1
ATOM 702 C C . LEU A 1 87 ? -12.809 1.178 13.447 1.00 92.75 87 LEU A C 1
ATOM 704 O O . LEU A 1 87 ? -13.214 1.672 14.492 1.00 92.75 87 LEU A O 1
ATOM 708 N N . ASP A 1 88 ? -13.320 0.052 12.942 1.00 90.06 88 ASP A N 1
ATOM 709 C CA . ASP A 1 88 ? -14.463 -0.644 13.554 1.00 90.06 88 ASP A CA 1
ATOM 710 C C . ASP A 1 88 ? -14.170 -1.052 15.009 1.00 90.06 88 ASP A C 1
ATOM 712 O O . ASP A 1 88 ? -15.016 -0.920 15.897 1.00 90.06 88 ASP A O 1
ATOM 716 N N . VAL A 1 89 ? -12.944 -1.518 15.275 1.00 92.62 89 VAL A N 1
ATOM 717 C CA . VAL A 1 89 ? -12.505 -1.894 16.627 1.00 92.62 89 VAL A CA 1
ATOM 718 C C . VAL A 1 89 ? -12.414 -0.662 17.526 1.00 92.62 89 VAL A C 1
ATOM 720 O O . VAL A 1 89 ? -12.809 -0.736 18.689 1.00 92.62 89 VAL A O 1
ATOM 723 N N . ILE A 1 90 ? -11.925 0.469 17.010 1.00 93.94 90 ILE A N 1
ATOM 724 C CA . ILE A 1 90 ? -11.863 1.737 17.752 1.00 93.94 90 ILE A CA 1
ATOM 725 C C . ILE A 1 90 ? -13.279 2.231 18.081 1.00 93.94 90 ILE A C 1
ATOM 727 O O . ILE A 1 90 ? -13.541 2.567 19.235 1.00 93.94 90 ILE A O 1
ATOM 731 N N . ASP A 1 91 ? -14.209 2.180 17.129 1.00 93.12 91 ASP A N 1
ATOM 732 C CA . ASP A 1 91 ? -15.611 2.558 17.341 1.00 93.12 91 ASP A CA 1
ATOM 733 C C . ASP A 1 91 ? -16.280 1.683 18.418 1.00 93.12 91 ASP A C 1
ATOM 735 O O . ASP A 1 91 ? -17.033 2.169 19.270 1.00 93.12 91 ASP A O 1
ATOM 739 N N . ASP A 1 92 ? -15.991 0.378 18.429 1.00 91.62 92 ASP A N 1
ATOM 740 C CA . ASP A 1 92 ? -16.467 -0.517 19.482 1.00 91.62 92 ASP A CA 1
ATOM 741 C C . ASP A 1 92 ? -15.820 -0.228 20.846 1.00 91.62 92 ASP A C 1
ATOM 743 O O . ASP A 1 92 ? -16.510 -0.326 21.865 1.00 91.62 92 ASP A O 1
ATOM 747 N N . CYS A 1 93 ? -14.533 0.144 20.881 1.00 91.44 93 CYS A N 1
ATOM 748 C CA . CYS A 1 93 ? -13.859 0.590 22.106 1.00 91.44 93 CYS A CA 1
ATOM 749 C C . CYS A 1 93 ? -14.550 1.831 22.682 1.00 91.44 93 CYS A C 1
ATOM 751 O O . CYS A 1 93 ? -14.880 1.854 23.867 1.00 91.44 93 CYS A O 1
ATOM 753 N N . GLU A 1 94 ? -14.831 2.836 21.846 1.00 92.50 94 GLU A N 1
ATOM 754 C CA . GLU A 1 94 ? -15.545 4.044 22.269 1.00 92.50 94 GLU A CA 1
ATOM 755 C C . GLU A 1 94 ? -16.957 3.725 22.776 1.00 92.50 94 GLU A C 1
ATOM 757 O O . GLU A 1 94 ? -17.430 4.311 23.757 1.00 92.50 94 GLU A O 1
ATOM 762 N N . ARG A 1 95 ? -17.657 2.781 22.128 1.00 90.50 95 ARG A N 1
ATOM 763 C CA . ARG A 1 95 ? -18.973 2.327 22.596 1.00 90.50 95 ARG A CA 1
ATOM 764 C C . ARG A 1 95 ? -18.874 1.666 23.971 1.00 90.50 95 ARG A C 1
ATOM 766 O O . ARG A 1 95 ? -19.707 1.953 24.833 1.00 90.50 95 ARG A O 1
ATOM 773 N N . ALA A 1 96 ? -17.872 0.814 24.176 1.00 90.12 96 ALA A N 1
ATOM 774 C CA . ALA A 1 96 ? -17.639 0.152 25.454 1.00 90.12 96 ALA A CA 1
ATOM 775 C C . ALA A 1 96 ? -17.305 1.165 26.563 1.00 90.12 96 ALA A C 1
ATOM 777 O O . ALA A 1 96 ? -17.860 1.067 27.657 1.00 90.12 96 ALA A O 1
ATOM 778 N N . GLU A 1 97 ? -16.485 2.182 26.273 1.00 90.25 97 GLU A N 1
ATOM 779 C CA . GLU A 1 97 ? -16.160 3.252 27.224 1.00 90.25 97 GLU A CA 1
ATOM 780 C C . GLU A 1 97 ? -17.410 4.036 27.654 1.00 90.25 97 GLU A C 1
ATOM 782 O O . GLU A 1 97 ? -17.645 4.229 28.849 1.00 90.25 97 GLU A O 1
ATOM 787 N N . LYS A 1 98 ? -18.267 4.427 26.700 1.00 90.19 98 LYS A N 1
ATOM 788 C CA . LYS A 1 98 ? -19.536 5.118 26.997 1.00 90.19 98 LYS A CA 1
ATOM 789 C C . LYS A 1 98 ? -20.461 4.273 27.874 1.00 90.19 98 LYS A C 1
ATOM 791 O O . LYS A 1 98 ? -21.079 4.802 28.796 1.00 90.19 98 LYS A O 1
ATOM 796 N N . GLN A 1 99 ? -20.549 2.964 27.624 1.00 87.81 99 GLN A N 1
ATOM 797 C CA . GLN A 1 99 ? -21.316 2.047 28.477 1.00 87.81 99 GLN A CA 1
ATOM 798 C C . GLN A 1 99 ? -20.732 1.938 29.887 1.00 87.81 99 GLN A C 1
ATOM 800 O O . GLN A 1 99 ? -21.495 1.886 30.847 1.00 87.81 99 GLN A O 1
ATOM 805 N N . MET A 1 100 ? -19.406 1.974 30.017 1.00 87.31 100 MET A N 1
ATOM 806 C CA . MET A 1 100 ? -18.715 1.988 31.306 1.00 87.31 100 MET A CA 1
ATOM 807 C C . MET A 1 100 ? -19.012 3.244 32.131 1.00 87.31 100 MET A C 1
ATOM 809 O O . MET A 1 100 ? -19.075 3.172 33.352 1.00 87.31 100 MET A O 1
ATOM 813 N N . GLN A 1 101 ? -19.191 4.391 31.472 1.00 87.81 101 GLN A N 1
ATOM 814 C CA . GLN A 1 101 ? -19.544 5.648 32.137 1.00 87.81 101 GLN A CA 1
ATOM 815 C C . GLN A 1 101 ? -21.032 5.725 32.513 1.00 87.81 101 GLN A C 1
ATOM 817 O O . GLN A 1 101 ? -21.386 6.429 33.456 1.00 87.81 101 GLN A O 1
ATOM 822 N N . ALA A 1 102 ? -21.907 5.039 31.770 1.00 87.69 102 ALA A N 1
ATOM 823 C CA . ALA A 1 102 ? -23.360 5.140 31.922 1.00 87.69 102 ALA A CA 1
ATOM 824 C C . ALA A 1 102 ? -23.999 4.021 32.766 1.00 87.69 102 ALA A C 1
ATOM 826 O O . ALA A 1 102 ? -25.133 4.186 33.216 1.00 87.69 102 ALA A O 1
ATOM 827 N N . SER A 1 103 ? -23.321 2.885 32.950 1.00 83.75 103 SER A N 1
ATOM 828 C CA . SER A 1 103 ? -23.853 1.704 33.640 1.00 83.75 103 SER A CA 1
ATOM 829 C C . SER A 1 103 ? -22.969 1.300 34.818 1.00 83.75 103 SER A C 1
ATOM 831 O O . SER A 1 103 ? -21.749 1.299 34.707 1.00 83.75 103 SER A O 1
ATOM 833 N N . GLU A 1 104 ? -23.582 0.896 35.932 1.00 85.81 104 GLU A N 1
ATOM 834 C CA . GLU A 1 104 ? -22.884 0.266 37.066 1.00 85.81 104 GLU A CA 1
ATOM 835 C C . GLU A 1 104 ? -22.884 -1.274 36.971 1.00 85.81 104 GLU A C 1
ATOM 837 O O . GLU A 1 104 ? -22.334 -1.961 37.836 1.00 85.81 104 GLU A O 1
ATOM 842 N N . ASP A 1 105 ? -23.484 -1.844 35.917 1.00 90.75 105 ASP A N 1
ATOM 843 C CA . ASP A 1 105 ? -23.521 -3.291 35.705 1.00 90.75 105 ASP A CA 1
ATOM 844 C C . ASP A 1 105 ? -22.154 -3.820 35.239 1.00 90.75 105 ASP A C 1
ATOM 846 O O . ASP A 1 105 ? -21.816 -3.868 34.051 1.00 90.75 105 ASP A O 1
ATOM 850 N N . LEU A 1 106 ? -21.370 -4.270 36.219 1.00 87.44 106 LEU A N 1
ATOM 851 C CA . LEU A 1 106 ? -20.069 -4.911 36.033 1.00 87.44 106 LEU A CA 1
ATOM 852 C C . LEU A 1 106 ? -20.105 -6.119 35.083 1.00 87.44 106 LEU A C 1
ATOM 854 O O . LEU A 1 106 ? -19.103 -6.377 34.412 1.00 87.44 106 LEU A O 1
ATOM 858 N N . ALA A 1 107 ? -21.211 -6.869 35.013 1.00 88.56 107 ALA A N 1
ATOM 859 C CA . ALA A 1 107 ? -21.310 -8.028 34.128 1.00 88.56 107 ALA A CA 1
ATOM 860 C C . ALA A 1 107 ? -21.405 -7.587 32.662 1.00 88.56 107 ALA A C 1
ATOM 862 O O . ALA A 1 107 ? -20.642 -8.083 31.830 1.00 88.56 107 ALA A O 1
ATOM 863 N N . GLN A 1 108 ? -22.254 -6.597 32.369 1.00 87.12 108 GLN A N 1
ATOM 864 C CA . GLN A 1 108 ? -22.377 -6.011 31.029 1.00 87.12 108 GLN A CA 1
ATOM 865 C C . GLN A 1 108 ? -21.083 -5.335 30.567 1.00 87.12 108 GLN A C 1
ATOM 867 O O . GLN A 1 108 ? -20.667 -5.507 29.422 1.00 87.12 108 GLN A O 1
ATOM 872 N N . ILE A 1 109 ? -20.406 -4.603 31.457 1.00 88.31 109 ILE A N 1
ATOM 873 C CA . ILE A 1 109 ? -19.117 -3.964 31.151 1.00 88.31 109 ILE A CA 1
ATOM 874 C C . ILE A 1 109 ? -18.061 -5.009 30.776 1.00 88.31 109 ILE A C 1
ATOM 876 O O . ILE A 1 109 ? -17.302 -4.834 29.817 1.00 88.31 109 ILE A O 1
ATOM 880 N N . LYS A 1 110 ? -17.991 -6.106 31.536 1.00 89.19 110 LYS A N 1
ATOM 881 C CA . LYS A 1 110 ? -17.037 -7.184 31.274 1.00 89.19 110 LYS A CA 1
ATOM 882 C C . LYS A 1 110 ? -17.326 -7.872 29.941 1.00 89.19 110 LYS A C 1
ATOM 884 O O . LYS A 1 110 ? -16.392 -8.127 29.184 1.00 89.19 110 LYS A O 1
ATOM 889 N N . GLU A 1 111 ? -18.597 -8.132 29.646 1.00 89.19 111 GLU A N 1
ATOM 890 C CA . GLU A 1 111 ? -19.031 -8.712 28.374 1.00 89.19 111 GLU A CA 1
ATOM 891 C C . GLU A 1 111 ? -18.690 -7.797 27.189 1.00 89.19 111 GLU A C 1
ATOM 893 O O . GLU A 1 111 ? -18.071 -8.250 26.227 1.00 89.19 111 GLU A O 1
ATOM 898 N N . GLY A 1 112 ? -18.990 -6.497 27.286 1.00 87.44 112 GLY A N 1
ATOM 899 C CA . GLY A 1 112 ? -18.669 -5.511 26.251 1.00 87.44 112 GLY A CA 1
ATOM 900 C C . GLY A 1 112 ? -17.174 -5.455 25.927 1.00 87.44 112 GLY A C 1
ATOM 901 O O . GLY A 1 112 ? -16.790 -5.537 24.761 1.00 87.44 112 GLY A O 1
ATOM 902 N N . ASN A 1 113 ? -16.319 -5.422 26.952 1.00 89.31 113 ASN A N 1
ATOM 903 C CA . ASN A 1 113 ? -14.865 -5.472 26.770 1.00 89.31 113 ASN A CA 1
ATOM 904 C C . ASN A 1 113 ? -14.395 -6.785 26.126 1.00 89.31 113 ASN A C 1
ATOM 906 O O . ASN A 1 113 ? -13.494 -6.787 25.287 1.00 89.31 113 ASN A O 1
ATOM 910 N N . GLN A 1 114 ? -15.009 -7.912 26.490 1.00 91.12 114 GLN A N 1
ATOM 911 C CA . GLN A 1 114 ? -14.666 -9.212 25.923 1.00 91.12 114 GLN A CA 1
ATOM 912 C C . GLN A 1 114 ? -15.058 -9.308 24.439 1.00 91.12 114 GLN A C 1
ATOM 914 O O . GLN A 1 114 ? -14.307 -9.874 23.646 1.00 91.12 114 GLN A O 1
ATOM 919 N N . LEU A 1 115 ? -16.183 -8.703 24.042 1.00 91.00 115 LEU A N 1
ATOM 920 C CA . LEU A 1 115 ? -16.600 -8.600 22.641 1.00 91.00 115 LEU A CA 1
ATOM 921 C C . LEU A 1 115 ? -15.616 -7.771 21.805 1.00 91.00 115 LEU A C 1
ATOM 923 O O . LEU A 1 115 ? -15.263 -8.195 20.707 1.00 91.00 115 LEU A O 1
ATOM 927 N N . VAL A 1 116 ? -15.135 -6.639 22.330 1.00 91.00 116 VAL A N 1
ATOM 928 C CA . VAL A 1 116 ? -14.109 -5.806 21.672 1.00 91.00 116 VAL A CA 1
ATOM 929 C C . VAL A 1 116 ? -12.811 -6.596 21.479 1.00 91.00 116 VAL A C 1
ATOM 931 O O . VAL A 1 116 ? -12.286 -6.669 20.370 1.00 91.00 116 VAL A O 1
ATOM 934 N N . PHE A 1 117 ? -12.320 -7.262 22.530 1.00 90.19 117 PHE A N 1
ATOM 935 C CA . PHE A 1 117 ? -11.098 -8.071 22.453 1.00 90.19 117 PHE A CA 1
ATOM 936 C C . PHE A 1 117 ? -11.207 -9.236 21.465 1.00 90.19 117 PHE A C 1
ATOM 938 O O . PHE A 1 117 ? -10.231 -9.565 20.795 1.00 90.19 117 PHE A O 1
ATOM 945 N N . ASN A 1 118 ? -12.386 -9.850 21.351 1.00 91.25 118 ASN A N 1
ATOM 946 C CA . ASN A 1 118 ? -12.625 -10.922 20.388 1.00 91.25 118 ASN A CA 1
ATOM 947 C C . ASN A 1 118 ? -12.621 -10.431 18.935 1.00 91.25 118 ASN A C 1
ATOM 949 O O . ASN A 1 118 ? -12.334 -11.229 18.054 1.00 91.25 118 ASN A O 1
ATOM 953 N N . LYS A 1 119 ? -12.927 -9.153 18.671 1.00 87.56 119 LYS A N 1
ATOM 954 C CA . LYS A 1 119 ? -12.840 -8.574 17.320 1.00 87.56 119 LYS A CA 1
ATOM 955 C C . LYS A 1 119 ? -11.403 -8.279 16.883 1.00 87.56 119 LYS A C 1
A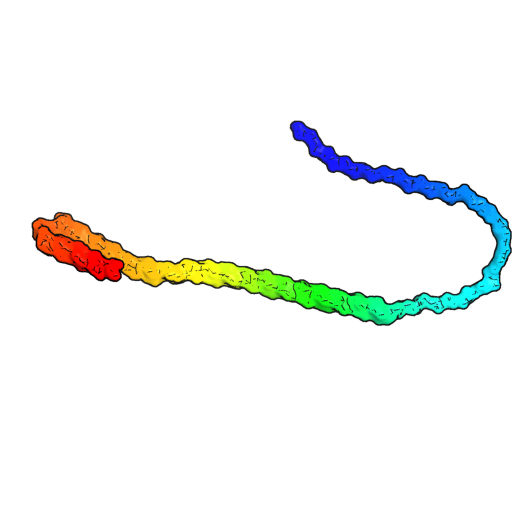TOM 957 O O . LYS A 1 119 ? -11.143 -8.214 15.689 1.00 87.56 119 LYS A O 1
ATOM 962 N N . LEU A 1 120 ? -10.487 -8.100 17.836 1.00 86.19 120 LEU A N 1
ATOM 963 C CA . LEU A 1 120 ? -9.067 -7.848 17.569 1.00 86.19 120 LEU A CA 1
ATOM 964 C C . LEU A 1 120 ? -8.248 -9.140 17.372 1.00 86.19 120 LEU A C 1
ATOM 966 O O . LEU A 1 120 ? -7.146 -9.088 16.828 1.00 86.19 120 LEU A O 1
ATOM 970 N N . LYS A 1 121 ? -8.753 -10.276 17.863 1.00 80.62 121 LYS A N 1
ATOM 971 C CA . LYS A 1 121 ? -8.077 -11.579 17.864 1.00 80.62 121 LYS A CA 1
ATOM 972 C C . LYS A 1 121 ? -8.402 -12.393 16.616 1.00 80.62 121 LYS A C 1
ATOM 974 O O . LYS A 1 121 ? -7.462 -13.052 16.119 1.00 80.62 121 LYS A O 1
#